Protein AF-A0A0N4VWU2-F1 (afdb_monomer)

pLDDT: mean 74.0, std 6.74, range [43.78, 84.44]

Solvent-accessible surface area (backbone atoms only — not comparable to full-atom values): 7588 Å² total; per-residue (Å²): 111,69,69,58,39,52,51,51,43,51,52,44,52,51,50,52,52,51,51,57,51,56,67,69,66,70,69,97,48,69,68,61,54,49,54,54,52,52,50,51,53,51,46,61,51,49,46,60,53,39,52,50,51,44,52,53,50,50,51,49,52,51,52,51,53,53,48,66,74,44,50,92,79,51,57,72,69,61,51,52,54,52,54,61,71,64,50,56,64,70,58,50,66,61,47,49,60,54,49,54,52,51,46,51,53,52,54,49,52,55,51,50,56,52,50,51,52,51,53,52,52,52,51,51,50,53,54,49,57,56,55,61,77,76,111

Foldseek 3Di:
DLVVLVVLLVVLVVLLVVLVVDVVVDDDDPVVVVVSVVSNLVSLLSNVLSVVVNVLVVVLVVLVVVLVVCVVPDDPVVSVVSCVVSPCVVVCVVVNVVSSVVSVVVSVVVVVVVVVVVVVVVVVVVVVVVVVVVD

Mean predicted aligned error: 12.01 Å

Sequence (135 aa):
MCGINLITLIIAVVLLFLNKLLSKRKSFDLNLSYQLREGATIIRIILPLTSFQTIFCSVFFGCILVFILIEDVVDEVTFLILNAAVYIIPYYTVISPILVWFTIRWSQQLKQSRLKNIVNQTSIDYFNVQKEMWH

InterPro domains:
  IPR019408 7TM GPCR, serpentine receptor class ab (Srab) [PF10292] (4-134)
  IPR051080 Nematode receptor-like serpentine class alpha [PTHR31357] (1-134)

Radius of gyration: 24.2 Å; Cα contacts (8 Å, |Δi|>4): 37; chains: 1; bounding box: 61×33×69 Å

Structure (mmCIF, N/CA/C/O backbone):
data_AF-A0A0N4VWU2-F1
#
_entry.id   AF-A0A0N4VWU2-F1
#
loop_
_atom_site.group_PDB
_atom_site.id
_atom_site.type_symbol
_atom_site.label_atom_id
_atom_site.label_alt_id
_atom_site.label_comp_id
_atom_site.label_asym_id
_atom_site.label_entity_id
_atom_site.label_seq_id
_atom_site.pdbx_PDB_ins_code
_atom_site.Cartn_x
_atom_site.Cartn_y
_atom_site.Cartn_z
_atom_site.occupancy
_atom_site.B_iso_or_equiv
_atom_site.auth_seq_id
_atom_site.auth_comp_id
_atom_site.auth_asym_id
_atom_site.auth_atom_id
_atom_site.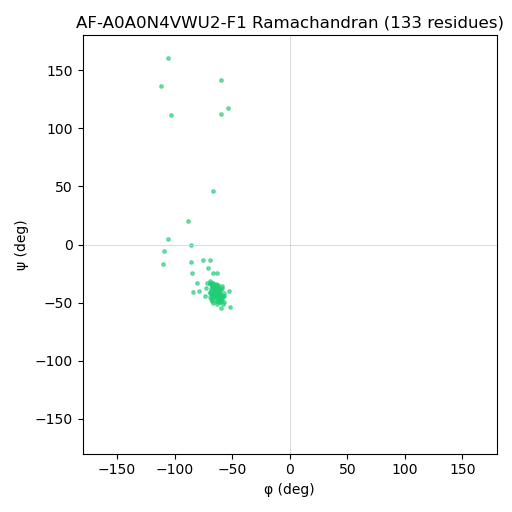pdbx_PDB_model_num
ATOM 1 N N . MET A 1 1 ? 10.126 10.550 -4.715 1.00 54.94 1 MET A N 1
ATOM 2 C CA . MET A 1 1 ? 8.875 9.754 -4.732 1.00 54.94 1 MET A CA 1
ATOM 3 C C . MET A 1 1 ? 9.002 8.454 -3.934 1.00 54.94 1 MET A C 1
ATOM 5 O O . MET A 1 1 ? 8.264 8.299 -2.973 1.00 54.94 1 MET A O 1
ATOM 9 N N . CYS A 1 2 ? 9.968 7.570 -4.224 1.00 60.81 2 CYS A N 1
ATOM 10 C CA . CYS A 1 2 ? 10.108 6.286 -3.507 1.00 60.81 2 CYS A CA 1
ATOM 11 C C . CYS A 1 2 ? 10.372 6.436 -1.988 1.00 60.81 2 CYS A C 1
ATOM 13 O O . CYS A 1 2 ? 9.727 5.777 -1.178 1.00 60.81 2 CYS A O 1
ATOM 15 N N . GLY A 1 3 ? 11.227 7.388 -1.587 1.00 67.19 3 GLY A N 1
ATOM 16 C CA . GLY A 1 3 ? 11.477 7.677 -0.166 1.00 67.19 3 GLY A CA 1
ATOM 17 C C . GLY A 1 3 ? 10.241 8.172 0.598 1.00 67.19 3 GLY A C 1
ATOM 18 O O . GLY A 1 3 ? 10.039 7.798 1.746 1.00 67.19 3 GLY A O 1
ATOM 19 N N . ILE A 1 4 ? 9.362 8.940 -0.054 1.00 73.44 4 ILE A N 1
ATOM 20 C CA . ILE A 1 4 ? 8.113 9.428 0.554 1.00 73.44 4 ILE A CA 1
ATOM 21 C C . ILE A 1 4 ? 7.155 8.254 0.792 1.00 73.44 4 ILE A C 1
ATOM 23 O O . ILE A 1 4 ? 6.554 8.159 1.859 1.00 73.44 4 ILE A O 1
ATOM 27 N N . ASN A 1 5 ? 7.064 7.318 -0.157 1.00 72.38 5 ASN A N 1
ATOM 28 C CA . ASN A 1 5 ? 6.234 6.118 -0.013 1.00 72.38 5 ASN A CA 1
ATOM 29 C C . ASN A 1 5 ? 6.727 5.219 1.127 1.00 72.38 5 ASN A C 1
ATOM 31 O O . ASN A 1 5 ? 5.917 4.768 1.934 1.00 72.38 5 ASN A O 1
ATOM 35 N N . LEU A 1 6 ? 8.047 5.031 1.250 1.00 73.44 6 LEU A N 1
ATOM 36 C CA . LEU A 1 6 ? 8.650 4.288 2.361 1.00 73.44 6 LEU A CA 1
ATOM 37 C C . LEU A 1 6 ? 8.357 4.950 3.711 1.00 73.44 6 LEU A C 1
ATOM 39 O O . LEU A 1 6 ? 7.932 4.272 4.644 1.00 73.44 6 LEU A O 1
ATOM 43 N N . ILE A 1 7 ? 8.508 6.273 3.803 1.00 79.81 7 ILE A N 1
ATOM 44 C CA . ILE A 1 7 ? 8.174 7.030 5.017 1.00 79.81 7 ILE A CA 1
ATOM 45 C C . ILE A 1 7 ? 6.686 6.877 5.352 1.00 79.81 7 ILE A C 1
ATOM 47 O O . ILE A 1 7 ? 6.335 6.624 6.501 1.00 79.81 7 ILE A O 1
ATOM 51 N N . THR A 1 8 ? 5.808 6.958 4.354 1.00 77.81 8 THR A N 1
ATOM 52 C CA . THR A 1 8 ? 4.356 6.840 4.556 1.00 77.81 8 THR A CA 1
ATOM 53 C C . THR A 1 8 ? 3.972 5.431 5.016 1.00 77.81 8 THR A C 1
ATOM 55 O O . THR A 1 8 ? 3.131 5.280 5.903 1.00 77.81 8 THR A O 1
ATOM 58 N N . LEU A 1 9 ? 4.633 4.398 4.486 1.00 75.81 9 LEU A N 1
ATOM 59 C CA . LEU A 1 9 ? 4.450 3.011 4.910 1.00 75.81 9 LEU A CA 1
ATOM 60 C C . LEU A 1 9 ? 4.926 2.795 6.355 1.00 75.81 9 LEU A C 1
ATOM 62 O O . LEU A 1 9 ? 4.201 2.203 7.155 1.00 75.81 9 LEU A O 1
ATOM 66 N N . ILE A 1 10 ? 6.091 3.337 6.725 1.00 78.94 10 ILE A N 1
ATOM 67 C CA . ILE A 1 10 ? 6.607 3.286 8.103 1.00 78.94 10 ILE A CA 1
ATOM 68 C C . ILE A 1 10 ? 5.642 3.992 9.064 1.00 78.94 10 ILE A C 1
ATOM 70 O O . ILE A 1 10 ? 5.268 3.417 10.087 1.00 78.94 10 ILE A O 1
ATOM 74 N N . ILE A 1 11 ? 5.175 5.195 8.718 1.00 81.94 11 ILE A N 1
ATOM 75 C CA . ILE A 1 11 ? 4.207 5.954 9.523 1.00 81.94 11 ILE A CA 1
ATOM 76 C C . ILE A 1 11 ? 2.907 5.157 9.703 1.00 81.94 11 ILE A C 1
ATOM 78 O O . ILE A 1 11 ? 2.396 5.065 10.821 1.00 81.94 11 ILE A O 1
ATOM 82 N N . ALA A 1 12 ? 2.390 4.530 8.643 1.00 76.75 12 ALA A N 1
ATOM 83 C CA . ALA A 1 12 ? 1.178 3.715 8.712 1.00 76.75 12 ALA A CA 1
ATOM 84 C C . ALA A 1 12 ? 1.341 2.491 9.635 1.00 76.75 12 ALA A C 1
ATOM 86 O O . ALA A 1 12 ? 0.436 2.174 10.414 1.00 76.75 12 ALA A O 1
ATOM 87 N N . VAL A 1 13 ? 2.499 1.823 9.595 1.00 76.19 13 VAL A N 1
ATOM 88 C CA . VAL A 1 13 ? 2.8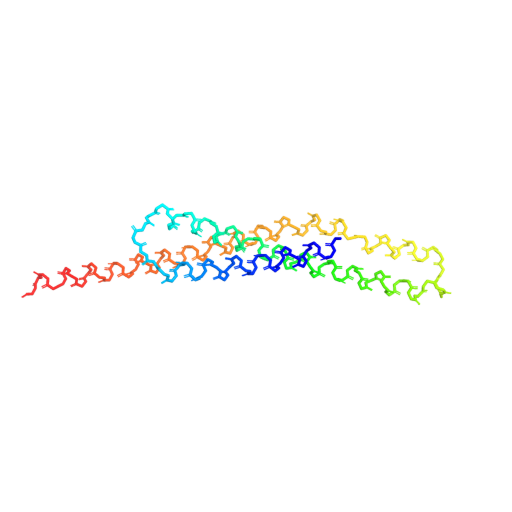13 0.683 10.474 1.00 76.19 13 VAL A CA 1
ATOM 89 C C . VAL A 1 13 ? 2.943 1.123 11.933 1.00 76.19 13 VAL A C 1
ATOM 91 O O . VAL A 1 13 ? 2.369 0.484 12.821 1.00 76.19 13 VAL A O 1
ATOM 94 N N . VAL A 1 14 ? 3.635 2.234 12.194 1.00 79.69 14 VAL A N 1
ATOM 95 C CA . VAL A 1 14 ? 3.760 2.809 13.543 1.00 79.69 14 VAL A CA 1
ATOM 96 C C . VAL A 1 14 ? 2.383 3.178 14.096 1.00 79.69 14 VAL A C 1
ATOM 98 O O . VAL A 1 14 ? 2.053 2.811 15.224 1.00 79.69 14 VAL A O 1
ATOM 101 N N . LEU A 1 15 ? 1.533 3.815 13.287 1.00 79.12 15 LEU A N 1
ATOM 102 C CA . LEU A 1 15 ? 0.157 4.143 13.659 1.00 79.12 15 LEU A CA 1
ATOM 103 C C . LEU A 1 15 ? -0.677 2.894 13.981 1.00 79.12 15 LEU A C 1
ATOM 105 O O . LEU A 1 15 ? -1.420 2.909 14.962 1.00 79.12 15 LEU A O 1
ATOM 109 N N . LEU A 1 16 ? -0.538 1.793 13.229 1.00 75.56 16 LEU A N 1
ATOM 110 C CA . LEU A 1 16 ? -1.188 0.518 13.576 1.00 75.56 16 LEU A CA 1
ATOM 111 C C . LEU A 1 16 ? -0.726 -0.012 14.931 1.00 75.56 16 LEU A C 1
ATOM 113 O O . LEU A 1 16 ? -1.545 -0.492 15.719 1.00 75.56 16 LEU A O 1
ATOM 117 N N . PHE A 1 17 ? 0.578 0.046 15.189 1.00 74.88 17 PHE A N 1
ATOM 118 C CA . PHE A 1 17 ? 1.155 -0.465 16.423 1.00 74.88 17 PHE A CA 1
ATOM 119 C C . PHE A 1 17 ? 0.685 0.345 17.635 1.00 74.88 17 PHE A C 1
ATOM 121 O O . PHE A 1 17 ? 0.216 -0.236 18.617 1.00 74.88 17 PHE A O 1
ATOM 128 N N . LEU A 1 18 ? 0.704 1.676 17.524 1.00 75.38 18 LEU A N 1
ATOM 129 C CA . LEU A 1 18 ? 0.173 2.587 18.538 1.00 75.38 18 LEU A CA 1
ATOM 130 C C . LEU A 1 18 ? -1.321 2.355 18.773 1.00 75.38 18 LEU A C 1
ATOM 132 O O . LEU A 1 18 ? -1.751 2.251 19.919 1.00 75.38 18 LEU A O 1
ATOM 136 N N . ASN A 1 19 ? -2.110 2.184 17.711 1.00 71.44 19 ASN A N 1
ATOM 137 C CA . ASN A 1 19 ? -3.546 1.938 17.828 1.00 71.44 19 ASN A CA 1
ATOM 138 C C . ASN A 1 19 ? -3.838 0.579 18.504 1.00 71.44 19 ASN A C 1
ATOM 140 O O . ASN A 1 19 ? -4.705 0.475 19.373 1.00 71.44 19 ASN A O 1
ATOM 144 N N . LYS A 1 20 ? -3.046 -0.462 18.206 1.00 72.62 20 LYS A N 1
ATOM 145 C CA . LYS A 1 20 ? -3.137 -1.772 18.878 1.00 72.62 20 LYS A CA 1
ATOM 146 C C . LYS A 1 20 ? -2.734 -1.700 20.357 1.00 72.62 20 LYS A C 1
ATOM 148 O O . LYS A 1 20 ? -3.347 -2.380 21.179 1.00 72.62 20 LYS A O 1
ATOM 153 N N . LEU A 1 21 ? -1.732 -0.888 20.697 1.00 71.62 21 LEU A N 1
ATOM 154 C CA . LEU A 1 21 ? -1.303 -0.630 22.076 1.00 71.62 21 LEU A CA 1
ATOM 155 C C . LEU A 1 21 ? -2.363 0.140 22.871 1.00 71.62 21 LEU A C 1
ATOM 157 O O . LEU A 1 21 ? -2.727 -0.280 23.970 1.00 71.62 21 LEU A O 1
ATOM 161 N N . LEU A 1 22 ? -2.900 1.219 22.302 1.00 67.94 22 LEU A N 1
ATOM 162 C CA . LEU A 1 22 ? -3.936 2.048 22.922 1.00 67.94 22 LEU A CA 1
ATOM 163 C C . LEU A 1 22 ? -5.245 1.2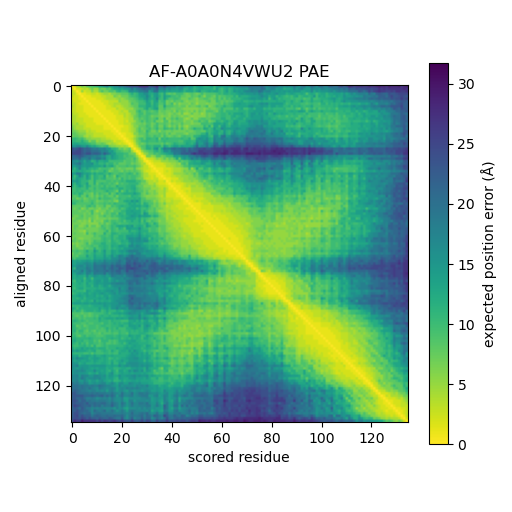71 23.098 1.00 67.94 22 LEU A C 1
ATOM 165 O O . LEU A 1 22 ? -5.860 1.336 24.158 1.00 67.94 22 LEU A O 1
ATOM 169 N N . SER A 1 23 ? -5.616 0.434 22.124 1.00 64.44 23 SER A N 1
ATOM 170 C CA . SER A 1 23 ? -6.782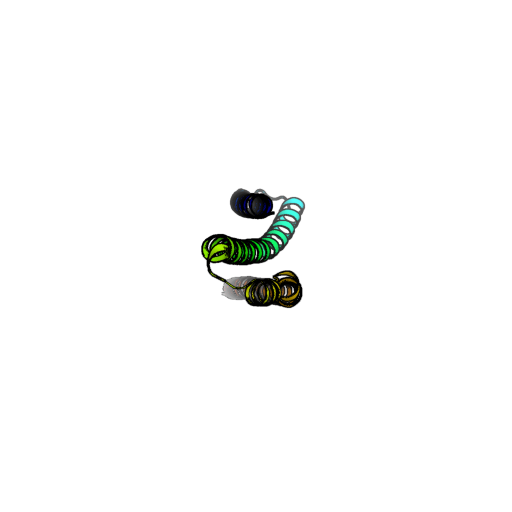 -0.447 22.242 1.00 64.44 23 SER A CA 1
ATOM 171 C C . SER A 1 23 ? -6.650 -1.490 23.361 1.00 64.44 23 SER A C 1
ATOM 173 O O . SER A 1 23 ? -7.679 -1.974 23.834 1.00 64.44 23 SER A O 1
ATOM 175 N N . LYS A 1 24 ? -5.428 -1.866 23.771 1.00 64.56 24 LYS A N 1
ATOM 176 C CA . LYS A 1 24 ? -5.183 -2.815 24.873 1.00 64.56 24 LYS A CA 1
ATOM 177 C C . LYS A 1 24 ? -5.190 -2.159 26.257 1.00 64.56 24 LYS A C 1
ATOM 179 O O . LYS A 1 24 ? -5.464 -2.849 27.230 1.00 64.56 24 LYS A O 1
ATOM 184 N N . ARG A 1 25 ? -4.905 -0.857 26.366 1.00 60.06 25 ARG A N 1
ATOM 185 C CA . ARG A 1 25 ? -4.802 -0.124 27.647 1.00 60.06 25 ARG A CA 1
ATOM 186 C C . ARG A 1 25 ? -6.133 0.459 28.153 1.00 60.06 25 ARG A C 1
ATOM 188 O O . ARG A 1 25 ? -6.123 1.394 28.942 1.00 60.06 25 ARG A O 1
ATOM 195 N N . LYS A 1 26 ? -7.274 -0.047 27.679 1.00 54.78 26 LYS A N 1
ATOM 196 C CA . LYS A 1 26 ? -8.587 0.597 27.834 1.00 54.78 26 LYS A CA 1
ATOM 197 C C . LYS A 1 26 ? -8.949 0.949 29.289 1.00 54.78 26 LYS A C 1
ATOM 199 O O . LYS A 1 26 ? -9.186 0.057 30.098 1.00 54.78 26 LYS A O 1
ATOM 204 N N . SER A 1 27 ? -9.108 2.249 29.547 1.00 43.78 27 SER A N 1
ATOM 205 C CA . SER A 1 27 ? -10.036 2.804 30.537 1.00 43.78 27 SER A CA 1
ATOM 206 C C . SER A 1 27 ? -11.235 3.442 29.808 1.00 43.78 27 SER A C 1
ATOM 208 O O . SER A 1 27 ? -11.202 3.674 28.599 1.00 43.78 27 SER A O 1
ATOM 210 N N . PHE A 1 28 ? -12.328 3.616 30.542 1.00 53.81 28 PHE A N 1
ATOM 211 C CA . PHE A 1 28 ? -13.728 3.794 30.143 1.00 53.81 28 PHE A CA 1
ATOM 212 C C . PHE A 1 28 ? -14.096 5.099 29.391 1.00 53.81 28 PHE A C 1
ATOM 214 O O . PHE A 1 28 ? -15.115 5.708 29.700 1.00 53.81 28 PHE A O 1
ATOM 221 N N . ASP A 1 29 ? -13.333 5.537 28.386 1.00 61.25 29 ASP A N 1
ATOM 222 C CA . ASP A 1 29 ? -13.706 6.725 27.599 1.00 61.25 29 ASP A CA 1
ATOM 223 C C . ASP A 1 29 ? -14.301 6.360 26.221 1.00 61.25 29 ASP A C 1
ATOM 225 O O . ASP A 1 29 ? -13.638 5.802 25.329 1.00 61.25 29 ASP A O 1
ATOM 229 N N . LEU A 1 30 ? -15.601 6.633 26.066 1.00 64.56 30 LEU A N 1
ATOM 230 C CA . LEU A 1 30 ? -16.396 6.324 24.871 1.00 64.56 30 LEU A CA 1
ATOM 231 C C . LEU A 1 30 ? -15.955 7.159 23.663 1.00 64.56 30 LEU A C 1
ATOM 233 O O . LEU A 1 30 ? -15.921 6.639 22.544 1.00 64.56 30 LEU A O 1
ATOM 237 N N . ASN A 1 31 ? -15.568 8.419 23.883 1.00 69.00 31 ASN A N 1
ATOM 238 C CA . ASN A 1 31 ? -15.208 9.339 22.803 1.00 69.00 31 ASN A CA 1
ATOM 239 C C . ASN A 1 31 ? -13.840 8.971 22.200 1.00 69.00 31 ASN A C 1
ATOM 241 O O . ASN A 1 31 ? -13.692 8.824 20.985 1.00 69.00 31 ASN A O 1
ATOM 245 N N . LEU A 1 32 ? -12.862 8.667 23.061 1.00 66.44 32 LEU A N 1
ATOM 246 C CA . LEU A 1 32 ? -11.543 8.177 22.646 1.00 66.44 32 LEU A CA 1
ATOM 247 C C . LEU A 1 32 ? -11.638 6.827 21.912 1.00 66.44 32 LEU A C 1
ATOM 249 O O . LEU A 1 32 ? -10.961 6.594 20.909 1.00 66.44 32 LEU A O 1
ATOM 253 N N . SER A 1 33 ? -12.519 5.937 22.381 1.00 65.19 33 SER A N 1
ATOM 254 C CA . SER A 1 33 ? -12.777 4.648 21.728 1.00 65.19 33 SER A CA 1
ATOM 255 C C . SER A 1 33 ? -13.362 4.811 20.323 1.00 65.19 33 SER A C 1
ATOM 257 O O . SER A 1 33 ? -13.038 4.018 19.433 1.00 65.19 33 SER A O 1
ATOM 259 N N . TYR A 1 34 ? -14.213 5.818 20.115 1.00 66.50 34 TYR A N 1
ATOM 260 C CA . TYR A 1 34 ? -14.774 6.134 18.804 1.00 66.50 34 TYR A CA 1
ATOM 261 C C . TYR A 1 34 ? -13.684 6.636 17.845 1.00 66.50 34 TYR A C 1
ATOM 263 O O . TYR A 1 34 ? -13.496 6.053 16.774 1.00 66.50 34 TYR A O 1
ATOM 271 N N . GLN A 1 35 ? -12.882 7.614 18.277 1.00 70.31 35 GLN A N 1
ATOM 272 C CA . GLN A 1 35 ? -11.787 8.183 17.480 1.00 70.31 35 GLN A CA 1
ATOM 273 C C . GLN A 1 35 ? -10.724 7.141 17.094 1.00 70.31 35 GLN A C 1
ATOM 275 O O . GLN A 1 35 ? -10.311 7.064 15.936 1.00 70.31 35 GLN A O 1
ATOM 280 N N . LEU A 1 36 ? -10.320 6.270 18.026 1.00 67.12 36 LEU A N 1
ATOM 281 C CA . LEU A 1 36 ? -9.367 5.188 17.744 1.00 67.12 36 LEU A CA 1
ATOM 282 C C . LEU A 1 36 ? -9.912 4.180 16.725 1.00 67.12 36 LEU A C 1
ATOM 284 O O . LEU A 1 36 ? -9.158 3.663 15.895 1.00 67.12 36 LEU A O 1
ATOM 288 N N . ARG A 1 37 ? -11.221 3.906 16.761 1.00 68.31 37 ARG A N 1
ATOM 289 C CA . ARG A 1 37 ? -11.889 2.966 15.849 1.00 68.31 37 ARG A CA 1
ATOM 290 C C . ARG A 1 37 ? -12.018 3.532 14.437 1.00 68.31 37 ARG A C 1
ATOM 292 O O . ARG A 1 37 ? -11.868 2.788 13.458 1.00 68.31 37 ARG A O 1
ATOM 299 N N . GLU A 1 38 ? -12.274 4.827 14.334 1.00 67.50 38 GLU A N 1
ATOM 300 C CA . GLU A 1 38 ? -12.289 5.546 13.065 1.00 67.50 38 GLU A CA 1
ATOM 301 C C . GLU A 1 38 ? -10.875 5.616 12.473 1.00 67.50 38 GLU A C 1
ATOM 303 O O . GLU A 1 38 ? -10.654 5.139 11.355 1.00 67.50 38 GLU A O 1
ATOM 308 N N . GLY A 1 39 ? -9.884 6.009 13.281 1.00 69.62 39 GLY A N 1
ATOM 309 C CA . GLY A 1 39 ? -8.469 5.993 12.906 1.00 69.62 39 GLY A CA 1
ATOM 310 C C . GLY A 1 39 ? -7.977 4.607 12.475 1.00 69.62 39 GLY A C 1
ATOM 311 O O . GLY A 1 39 ? -7.311 4.476 11.452 1.00 69.62 39 GLY A O 1
ATOM 312 N N . ALA A 1 40 ? -8.368 3.536 13.172 1.00 69.06 40 ALA A N 1
ATOM 313 C CA . ALA A 1 40 ? -8.008 2.164 12.799 1.00 69.06 40 ALA A CA 1
ATOM 314 C C . ALA A 1 40 ? -8.599 1.745 11.444 1.00 69.06 40 ALA A C 1
ATOM 316 O O . ALA A 1 40 ? -7.980 0.976 10.707 1.00 69.06 40 ALA A O 1
ATOM 317 N N . THR A 1 41 ? -9.799 2.232 11.113 1.00 69.19 41 THR A N 1
ATOM 318 C CA . THR A 1 41 ? -10.434 1.959 9.816 1.00 69.19 41 THR A CA 1
ATOM 319 C C . THR A 1 41 ? -9.674 2.667 8.697 1.00 69.19 41 THR A C 1
ATOM 321 O O . THR A 1 41 ? -9.378 2.038 7.683 1.00 69.19 41 THR A O 1
ATOM 324 N N . ILE A 1 42 ? -9.316 3.935 8.905 1.00 70.69 42 ILE A N 1
ATOM 325 C CA . ILE A 1 42 ? -8.560 4.742 7.940 1.00 70.69 42 ILE A CA 1
ATOM 326 C C . ILE A 1 42 ? -7.173 4.136 7.707 1.00 70.69 42 ILE A C 1
ATOM 328 O O . ILE A 1 42 ? -6.800 3.871 6.566 1.00 70.69 42 ILE A O 1
ATOM 332 N N . ILE A 1 43 ? -6.443 3.809 8.777 1.00 73.50 43 ILE A N 1
ATOM 333 C CA . ILE A 1 43 ? -5.111 3.194 8.682 1.00 73.50 43 ILE A CA 1
ATOM 334 C C . ILE A 1 43 ? -5.175 1.861 7.921 1.00 73.50 43 ILE A C 1
ATOM 336 O O . ILE A 1 43 ? -4.299 1.560 7.114 1.00 73.50 43 ILE A O 1
ATOM 340 N N . ARG A 1 44 ? -6.240 1.075 8.113 1.00 72.19 44 ARG A N 1
ATOM 341 C CA . ARG A 1 44 ? -6.437 -0.188 7.390 1.00 72.19 44 ARG A CA 1
ATOM 342 C C . ARG A 1 44 ? -6.681 -0.007 5.891 1.00 72.19 44 ARG A C 1
ATOM 344 O O . ARG A 1 44 ? -6.411 -0.940 5.145 1.00 72.19 44 ARG A O 1
ATOM 351 N N . ILE A 1 45 ? -7.187 1.150 5.462 1.00 70.56 45 ILE A N 1
ATOM 352 C CA . ILE A 1 45 ? -7.359 1.492 4.043 1.00 70.56 45 ILE A CA 1
ATOM 353 C C . ILE A 1 45 ? -6.055 2.044 3.455 1.00 70.56 45 ILE A C 1
ATOM 355 O O . ILE A 1 45 ? -5.667 1.673 2.350 1.00 70.56 45 ILE A O 1
ATOM 359 N N . ILE A 1 46 ? -5.345 2.878 4.216 1.00 74.62 46 ILE A N 1
ATOM 360 C CA . ILE A 1 46 ? -4.070 3.480 3.800 1.00 74.62 46 ILE A CA 1
ATOM 361 C C . ILE A 1 46 ? -2.965 2.418 3.657 1.00 74.62 46 ILE A C 1
ATOM 363 O O . ILE A 1 46 ? -2.130 2.513 2.758 1.00 74.62 46 ILE A O 1
ATOM 367 N N . LEU A 1 47 ? -2.961 1.378 4.496 1.00 72.06 47 LEU A N 1
ATOM 368 C CA . LEU A 1 47 ? -1.929 0.335 4.488 1.00 72.06 47 LEU A CA 1
ATOM 369 C C . LEU A 1 47 ? -1.819 -0.439 3.150 1.00 72.06 47 LEU A C 1
ATOM 371 O O . LEU A 1 47 ? -0.725 -0.473 2.588 1.00 72.06 47 LEU A O 1
ATOM 375 N N . PRO A 1 48 ? -2.887 -1.048 2.593 1.00 74.00 48 PRO A N 1
ATOM 376 C CA . PRO A 1 48 ? -2.794 -1.746 1.310 1.00 74.00 48 PRO A CA 1
ATOM 377 C C . PRO A 1 48 ? -2.509 -0.788 0.151 1.00 74.00 48 PRO A C 1
ATOM 379 O O . PRO A 1 48 ? -1.772 -1.158 -0.758 1.00 74.00 48 PRO A O 1
ATOM 382 N N . LEU A 1 49 ? -3.017 0.449 0.205 1.00 76.06 49 LEU A N 1
ATOM 383 C CA . LEU A 1 49 ? -2.775 1.458 -0.827 1.00 76.06 49 LEU A CA 1
ATOM 384 C C . LEU A 1 49 ? -1.288 1.845 -0.905 1.00 76.06 49 LEU A C 1
ATOM 386 O O . LEU A 1 49 ? -0.690 1.812 -1.977 1.00 76.06 49 LEU A O 1
ATOM 390 N N . THR A 1 50 ? -0.675 2.147 0.241 1.00 76.69 50 THR A N 1
ATOM 391 C CA . THR A 1 50 ? 0.756 2.491 0.340 1.00 76.69 50 THR A CA 1
ATOM 392 C C . THR A 1 50 ? 1.665 1.304 0.031 1.00 76.69 50 THR A C 1
ATOM 394 O O . THR A 1 50 ? 2.697 1.467 -0.622 1.00 76.69 50 THR A O 1
ATOM 397 N N . SER A 1 51 ? 1.265 0.094 0.432 1.00 73.69 51 SER A N 1
ATOM 398 C CA . SER A 1 51 ? 1.972 -1.144 0.073 1.00 73.69 51 SER A CA 1
ATOM 399 C C . SER A 1 51 ? 1.973 -1.356 -1.441 1.00 73.69 51 SER A C 1
ATOM 401 O O . SER A 1 51 ? 3.024 -1.575 -2.041 1.00 73.69 51 SER A O 1
ATOM 403 N N . PHE A 1 52 ? 0.808 -1.216 -2.073 1.00 76.94 52 PHE A N 1
ATOM 404 C CA . PHE A 1 52 ? 0.657 -1.339 -3.517 1.00 76.94 52 PHE A CA 1
ATOM 405 C C . PHE A 1 52 ? 1.476 -0.287 -4.271 1.00 76.94 52 PHE A C 1
ATOM 407 O O . PHE A 1 52 ? 2.229 -0.620 -5.185 1.00 76.94 52 PHE A O 1
ATOM 414 N N . GLN A 1 53 ? 1.401 0.971 -3.838 1.00 78.62 53 GLN A N 1
ATOM 415 C CA . GLN A 1 53 ? 2.179 2.063 -4.418 1.00 78.62 53 GLN A CA 1
ATOM 416 C C . GLN A 1 53 ? 3.692 1.812 -4.316 1.00 78.62 53 GLN A C 1
ATOM 418 O O . GLN A 1 53 ? 4.429 2.094 -5.258 1.00 78.62 53 GLN A O 1
ATOM 423 N N . THR A 1 54 ? 4.162 1.241 -3.204 1.00 78.00 54 THR A N 1
ATOM 424 C CA . THR A 1 54 ? 5.582 0.910 -3.004 1.00 78.00 54 THR A CA 1
ATOM 425 C C . THR A 1 54 ? 6.044 -0.193 -3.961 1.00 78.00 54 THR A C 1
ATOM 427 O O . THR A 1 54 ? 7.099 -0.054 -4.576 1.00 78.00 54 THR A O 1
ATOM 430 N N . ILE A 1 55 ? 5.234 -1.242 -4.151 1.00 79.69 55 ILE A N 1
ATOM 431 C CA . ILE A 1 55 ? 5.517 -2.327 -5.107 1.00 79.69 55 ILE A CA 1
ATOM 432 C C . ILE A 1 55 ? 5.598 -1.774 -6.535 1.00 79.69 55 ILE A C 1
ATOM 434 O O . ILE A 1 55 ? 6.584 -2.013 -7.229 1.00 79.69 55 ILE A O 1
ATOM 438 N N . PHE A 1 56 ? 4.612 -0.978 -6.955 1.00 77.75 56 PHE A N 1
ATOM 439 C CA . PHE A 1 56 ? 4.587 -0.391 -8.299 1.00 77.75 56 PHE A CA 1
ATOM 440 C C . PHE A 1 56 ? 5.762 0.555 -8.544 1.00 77.75 56 PHE A C 1
ATOM 442 O O . PHE A 1 56 ? 6.414 0.468 -9.582 1.00 77.75 56 PHE A O 1
ATOM 449 N N . CYS A 1 57 ? 6.086 1.419 -7.579 1.00 77.94 57 CYS A N 1
ATOM 450 C CA . CYS A 1 57 ? 7.262 2.280 -7.684 1.00 77.94 57 CYS A CA 1
ATOM 451 C C . CYS A 1 57 ? 8.572 1.479 -7.747 1.00 77.94 57 CYS A C 1
ATOM 453 O O . CYS A 1 57 ? 9.474 1.874 -8.481 1.00 77.94 57 CYS A O 1
ATOM 455 N N . SER A 1 58 ? 8.686 0.371 -7.009 1.00 78.69 58 SER A N 1
ATOM 456 C CA . SER A 1 58 ? 9.877 -0.486 -7.045 1.00 78.69 58 SER A CA 1
ATOM 457 C C . SER A 1 58 ? 10.048 -1.167 -8.400 1.00 78.69 58 SER A C 1
ATOM 459 O O . SER A 1 58 ? 11.158 -1.193 -8.926 1.00 78.69 58 SER A O 1
ATOM 461 N N . VAL A 1 59 ? 8.964 -1.697 -8.976 1.00 81.62 59 VAL A N 1
ATOM 462 C CA . VAL A 1 59 ? 8.990 -2.321 -10.309 1.00 81.62 59 VAL A CA 1
ATOM 463 C C . VAL A 1 59 ? 9.368 -1.288 -11.366 1.00 81.62 59 VAL A C 1
ATOM 465 O O . VAL A 1 59 ? 10.251 -1.549 -12.173 1.00 81.62 59 VAL A O 1
ATOM 468 N N . PHE A 1 60 ? 8.783 -0.088 -11.307 1.00 80.25 60 PHE A N 1
ATOM 469 C CA . PHE A 1 60 ? 9.123 1.005 -12.221 1.00 80.25 60 PHE A CA 1
ATOM 470 C C . PHE A 1 60 ? 10.605 1.362 -12.188 1.00 80.25 60 PHE A C 1
ATOM 472 O O . PHE A 1 60 ? 11.251 1.466 -13.225 1.00 80.25 60 PHE A O 1
ATOM 479 N N . PHE A 1 61 ? 11.139 1.546 -10.979 1.00 82.12 61 PHE A N 1
ATOM 480 C CA . PHE A 1 61 ? 12.538 1.899 -10.799 1.00 82.12 61 PHE A CA 1
ATOM 481 C C . PHE A 1 61 ? 13.453 0.773 -11.285 1.00 82.12 61 PHE A C 1
ATOM 483 O O . PHE A 1 61 ? 14.456 1.048 -11.932 1.00 82.12 61 PHE A O 1
ATOM 490 N N . GLY A 1 62 ? 13.071 -0.485 -11.041 1.00 82.56 62 GLY A N 1
ATOM 491 C CA . GLY A 1 62 ? 13.759 -1.652 -11.586 1.00 82.56 62 GLY A CA 1
ATOM 492 C C . GLY A 1 62 ? 13.780 -1.652 -13.114 1.00 82.56 62 GLY A C 1
ATOM 493 O O . GLY A 1 62 ? 14.844 -1.828 -13.700 1.00 82.56 62 GLY A O 1
ATOM 494 N N . CYS A 1 63 ? 12.643 -1.385 -13.761 1.00 81.25 63 CYS A N 1
ATOM 495 C CA . CYS A 1 63 ? 12.577 -1.274 -15.216 1.00 81.25 63 CYS A CA 1
ATOM 496 C C . CYS A 1 63 ? 13.480 -0.150 -15.735 1.00 81.25 63 CYS A C 1
ATOM 498 O O . CYS A 1 63 ? 14.288 -0.403 -16.619 1.00 81.25 63 CYS A O 1
ATOM 500 N N . ILE A 1 64 ? 13.405 1.056 -15.159 1.00 80.75 64 ILE A N 1
ATOM 501 C CA . ILE A 1 64 ? 14.272 2.184 -15.546 1.00 80.75 64 ILE A CA 1
ATOM 502 C C . ILE A 1 64 ? 15.750 1.821 -15.400 1.00 80.75 64 ILE A C 1
ATOM 504 O O . ILE A 1 64 ? 16.540 2.107 -16.292 1.00 80.75 64 ILE A O 1
ATOM 508 N N . LEU A 1 65 ? 16.132 1.184 -14.294 1.00 83.44 65 LEU A N 1
ATOM 509 C CA . LEU A 1 65 ? 17.524 0.822 -14.043 1.00 83.44 65 LEU A CA 1
ATOM 510 C C . LEU A 1 65 ? 18.041 -0.185 -15.079 1.00 83.44 65 LEU A C 1
ATOM 512 O O . LEU A 1 65 ? 19.159 -0.048 -15.563 1.00 83.44 65 LEU A O 1
ATOM 516 N N . VAL A 1 66 ? 17.209 -1.158 -15.457 1.00 82.94 66 VAL A N 1
ATOM 517 C CA . VAL A 1 66 ? 17.509 -2.096 -16.548 1.00 82.94 66 VAL A CA 1
ATOM 518 C C . VAL A 1 66 ? 17.615 -1.366 -17.890 1.00 82.94 66 VAL A C 1
ATOM 520 O O . VAL A 1 66 ? 18.516 -1.677 -18.662 1.00 82.94 66 VAL A O 1
ATOM 523 N N . PHE A 1 67 ? 16.759 -0.373 -18.155 1.00 77.31 67 PHE A N 1
ATOM 524 C CA . PHE A 1 67 ? 16.836 0.431 -19.379 1.00 77.31 67 PHE A CA 1
ATOM 525 C C . PHE A 1 67 ? 18.127 1.239 -19.478 1.00 77.31 67 PHE A C 1
ATOM 527 O O . PHE A 1 67 ? 18.748 1.216 -20.532 1.00 77.31 67 PHE A O 1
ATOM 534 N N . ILE A 1 68 ? 18.568 1.874 -18.391 1.00 79.19 68 ILE A N 1
ATOM 535 C CA . ILE A 1 68 ? 19.835 2.627 -18.358 1.00 79.19 68 ILE A CA 1
ATOM 536 C C . ILE A 1 68 ? 21.031 1.697 -18.616 1.00 79.19 68 ILE A C 1
ATOM 538 O O . ILE A 1 68 ? 21.971 2.065 -19.306 1.00 79.19 68 ILE A O 1
ATOM 542 N N . LEU A 1 69 ? 21.003 0.468 -18.092 1.00 82.25 69 LEU A N 1
ATOM 543 C CA . LEU A 1 69 ? 22.090 -0.502 -18.289 1.00 82.25 69 LEU A CA 1
ATOM 544 C C . LEU A 1 69 ? 22.179 -1.053 -19.720 1.00 82.25 69 LEU A C 1
ATOM 546 O O . LEU A 1 69 ? 23.211 -1.604 -20.094 1.00 82.25 69 LEU A O 1
ATOM 550 N N . ILE A 1 70 ? 21.093 -0.963 -20.488 1.00 79.94 70 ILE A N 1
ATOM 551 C CA . ILE A 1 70 ? 20.963 -1.535 -21.835 1.00 79.94 70 ILE A CA 1
ATOM 552 C C . ILE A 1 70 ? 20.955 -0.428 -22.914 1.00 79.94 70 ILE A C 1
ATOM 554 O O . ILE A 1 70 ? 21.002 -0.730 -24.106 1.00 79.94 70 ILE A O 1
ATOM 558 N N . GLU A 1 71 ? 20.949 0.845 -22.503 1.00 73.38 71 GLU A N 1
ATOM 559 C CA . GLU A 1 71 ? 20.875 2.033 -23.365 1.00 73.38 71 GLU A CA 1
ATOM 560 C C . GLU A 1 71 ? 21.942 2.028 -24.470 1.00 73.38 71 GLU A C 1
ATOM 562 O O . GLU A 1 71 ? 21.622 2.285 -25.624 1.00 73.38 71 GLU A O 1
ATOM 567 N N . ASP A 1 72 ? 23.170 1.604 -24.157 1.00 77.56 72 ASP A N 1
ATOM 568 C CA . ASP A 1 72 ? 24.285 1.571 -25.117 1.00 77.56 72 ASP A CA 1
ATOM 569 C C . ASP A 1 72 ? 24.143 0.510 -26.229 1.00 77.56 72 ASP A C 1
ATOM 571 O O . ASP A 1 72 ? 24.900 0.520 -27.201 1.00 77.56 72 ASP A O 1
ATOM 575 N N . VAL A 1 73 ? 23.210 -0.440 -26.095 1.00 76.62 73 VAL A N 1
ATOM 576 C CA . VAL A 1 73 ? 23.078 -1.600 -27.000 1.00 76.62 73 VAL A CA 1
ATOM 577 C C . VAL A 1 73 ? 21.822 -1.515 -27.874 1.00 76.62 73 VAL A C 1
ATOM 579 O O . VAL A 1 73 ? 21.716 -2.230 -28.873 1.00 76.62 73 VAL A O 1
ATOM 582 N N . VAL A 1 74 ? 20.856 -0.665 -27.519 1.00 74.88 74 VAL A N 1
ATOM 583 C CA . VAL A 1 74 ? 19.518 -0.668 -28.125 1.00 74.88 74 VAL A CA 1
ATOM 584 C C . VAL A 1 74 ? 19.287 0.579 -28.967 1.00 74.88 74 VAL A C 1
ATOM 586 O O . VAL A 1 74 ? 19.589 1.693 -28.565 1.00 74.88 74 VAL A O 1
ATOM 589 N N . ASP A 1 75 ? 18.701 0.367 -30.143 1.00 80.31 75 ASP A N 1
ATOM 590 C CA . ASP A 1 75 ? 18.338 1.425 -31.080 1.00 80.31 75 ASP A CA 1
ATOM 591 C C . ASP A 1 75 ? 17.343 2.432 -30.469 1.00 80.31 75 ASP A C 1
ATOM 593 O O . ASP A 1 75 ? 16.401 2.054 -29.759 1.00 80.31 75 ASP A O 1
ATOM 597 N N . GLU A 1 76 ? 17.519 3.714 -30.788 1.00 80.31 76 GLU A N 1
ATOM 598 C CA . GLU A 1 76 ? 16.826 4.849 -30.153 1.00 80.31 76 GLU A CA 1
ATOM 599 C C . GLU A 1 76 ? 15.293 4.753 -30.294 1.00 80.31 76 GLU A C 1
ATOM 601 O O . GLU A 1 76 ? 14.530 5.054 -29.369 1.00 80.31 76 GLU A O 1
ATOM 606 N N . VAL A 1 77 ? 14.821 4.231 -31.431 1.00 80.75 77 VAL A N 1
ATOM 607 C CA . VAL A 1 77 ? 13.390 4.022 -31.703 1.00 80.75 77 VAL A CA 1
ATOM 608 C C . VAL A 1 77 ? 12.810 2.918 -30.817 1.00 80.75 77 VAL A C 1
ATOM 610 O O . VAL A 1 77 ? 11.704 3.047 -30.282 1.00 80.75 77 VAL A O 1
ATOM 613 N N . THR A 1 78 ? 13.563 1.836 -30.625 1.00 78.12 78 THR A N 1
ATOM 614 C CA . THR A 1 78 ? 13.142 0.701 -29.793 1.00 78.12 78 THR A CA 1
ATOM 615 C C . THR A 1 78 ? 13.096 1.106 -28.320 1.00 78.12 78 THR A C 1
ATOM 617 O O . THR A 1 78 ? 12.155 0.746 -27.605 1.00 78.12 78 THR A O 1
ATOM 620 N N . PHE A 1 79 ? 14.052 1.931 -27.888 1.00 76.12 79 PHE A N 1
ATOM 621 C CA . PHE A 1 79 ? 14.092 2.513 -26.549 1.00 76.12 79 PHE A CA 1
ATOM 622 C C . PHE A 1 79 ? 12.852 3.369 -26.245 1.00 76.12 79 PHE A C 1
ATOM 624 O O . PHE A 1 79 ? 12.217 3.206 -25.197 1.00 76.12 79 PHE A O 1
ATOM 631 N N . LEU A 1 80 ? 12.440 4.227 -27.181 1.00 79.50 80 LEU A N 1
ATOM 632 C CA . LEU A 1 80 ? 11.286 5.110 -26.998 1.00 79.50 80 LEU A CA 1
ATOM 633 C C . LEU A 1 80 ? 9.963 4.337 -26.869 1.00 79.50 80 LEU A C 1
ATOM 635 O O . LEU A 1 80 ? 9.136 4.661 -26.013 1.00 79.50 80 LEU A O 1
ATOM 639 N N . ILE A 1 81 ? 9.777 3.285 -27.672 1.00 80.56 81 ILE A N 1
ATOM 640 C CA . ILE A 1 81 ? 8.576 2.435 -27.631 1.00 80.56 81 ILE A CA 1
ATOM 641 C C . ILE A 1 81 ? 8.491 1.672 -26.302 1.00 80.56 81 ILE A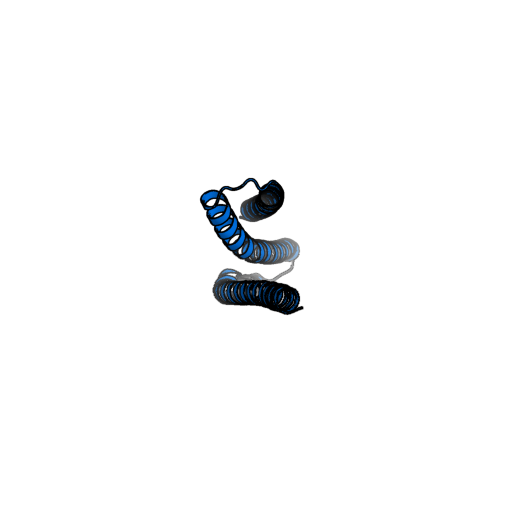 C 1
ATOM 643 O O . ILE A 1 81 ? 7.426 1.621 -25.682 1.00 80.56 81 ILE A O 1
ATOM 647 N N . LEU A 1 82 ? 9.610 1.114 -25.834 1.00 76.62 82 LEU A N 1
ATOM 648 C CA . LEU A 1 82 ? 9.681 0.408 -24.553 1.00 76.62 82 LEU A CA 1
ATOM 649 C C . LEU A 1 82 ? 9.412 1.339 -23.366 1.00 76.62 82 LEU A C 1
ATOM 651 O O . LEU A 1 82 ? 8.628 0.994 -22.480 1.00 76.62 82 LEU A O 1
ATOM 655 N N . ASN A 1 83 ? 9.994 2.539 -23.368 1.00 76.62 83 ASN A N 1
ATOM 656 C CA . ASN A 1 83 ? 9.754 3.529 -22.321 1.00 76.62 83 ASN A CA 1
ATOM 657 C C . ASN A 1 83 ? 8.281 3.986 -22.288 1.00 76.62 83 ASN A C 1
ATOM 659 O O . ASN A 1 83 ? 7.679 4.086 -21.217 1.00 76.62 83 ASN A O 1
ATOM 663 N N . ALA A 1 84 ? 7.664 4.191 -23.457 1.00 78.19 84 ALA A N 1
ATOM 664 C CA . ALA A 1 84 ? 6.241 4.515 -23.560 1.00 78.19 84 ALA A CA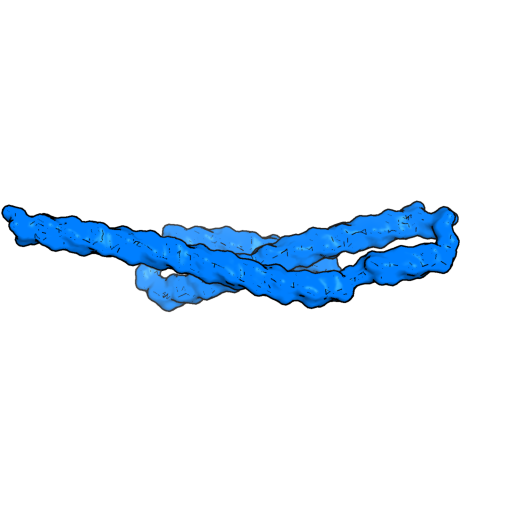 1
ATOM 665 C C . ALA A 1 84 ? 5.339 3.370 -23.058 1.00 78.19 84 ALA A C 1
ATOM 667 O O . ALA A 1 84 ? 4.336 3.622 -22.389 1.00 78.19 84 ALA A O 1
ATOM 668 N N . ALA A 1 85 ? 5.706 2.113 -23.321 1.00 74.06 85 ALA A N 1
ATOM 669 C CA . ALA A 1 85 ? 4.960 0.943 -22.855 1.00 74.06 85 ALA A CA 1
ATOM 670 C C . ALA A 1 85 ? 5.044 0.743 -21.329 1.00 74.06 85 ALA A C 1
ATOM 672 O O . ALA A 1 85 ? 4.077 0.296 -20.705 1.00 74.06 85 ALA A O 1
ATOM 673 N N . VAL A 1 86 ? 6.180 1.100 -20.724 1.00 72.06 86 VAL A N 1
ATOM 674 C CA . VAL A 1 86 ? 6.447 0.982 -19.277 1.00 72.06 86 VAL A CA 1
ATOM 675 C C . VAL A 1 86 ? 5.937 2.200 -18.488 1.00 72.06 86 VAL A C 1
ATOM 677 O O . VAL A 1 86 ? 6.014 2.247 -17.257 1.00 72.06 86 VAL A O 1
ATOM 680 N N . TYR A 1 87 ? 5.342 3.179 -19.170 1.00 74.56 87 TYR A N 1
ATOM 681 C CA . TYR A 1 87 ? 4.815 4.380 -18.544 1.00 74.56 87 TYR A CA 1
ATOM 682 C C . TYR A 1 87 ? 3.727 4.047 -17.512 1.00 74.56 87 TYR A C 1
ATOM 684 O O . TYR A 1 87 ? 2.641 3.572 -17.838 1.00 74.56 87 TYR A O 1
ATOM 692 N N . ILE A 1 88 ? 4.021 4.292 -16.233 1.00 68.69 88 ILE A N 1
ATOM 693 C CA . ILE A 1 88 ? 3.264 3.687 -15.126 1.00 68.69 88 ILE A CA 1
ATOM 694 C C . ILE A 1 88 ? 1.998 4.456 -14.720 1.00 68.69 88 ILE A C 1
ATOM 696 O O . ILE A 1 88 ? 1.129 3.919 -14.031 1.00 68.69 88 ILE A O 1
ATOM 700 N N . ILE A 1 89 ? 1.872 5.708 -15.167 1.00 72.06 89 ILE A N 1
ATOM 701 C CA . ILE A 1 89 ? 0.755 6.614 -14.856 1.00 72.06 89 ILE A CA 1
ATOM 702 C C . ILE A 1 89 ? -0.616 6.040 -15.280 1.00 72.06 89 ILE A C 1
ATOM 704 O O . ILE A 1 89 ? -1.514 5.979 -14.431 1.00 72.06 89 ILE A O 1
ATOM 708 N N . PRO A 1 90 ? -0.821 5.573 -16.530 1.00 75.44 90 PRO A N 1
ATOM 709 C CA . PRO A 1 90 ? -2.097 4.982 -16.940 1.00 75.44 90 PRO A CA 1
ATOM 710 C C . PRO A 1 90 ? -2.441 3.709 -16.153 1.00 75.44 90 PRO A C 1
ATOM 712 O O . PRO A 1 90 ? -3.590 3.520 -15.764 1.00 75.44 90 PRO A O 1
ATOM 715 N N . TYR A 1 91 ? -1.458 2.873 -15.814 1.00 74.12 91 TYR A N 1
ATOM 716 C CA . TYR A 1 91 ? -1.706 1.668 -15.014 1.00 74.12 91 TYR A CA 1
ATOM 717 C C . TYR A 1 91 ? -2.111 2.003 -13.573 1.00 74.12 91 TYR A C 1
ATOM 719 O O . TYR A 1 91 ? -3.049 1.417 -13.031 1.00 74.12 91 TYR A O 1
ATOM 727 N N . TYR A 1 92 ? -1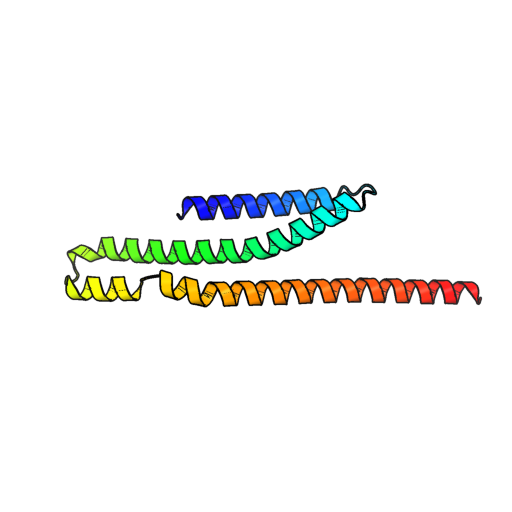.458 2.988 -12.953 1.00 73.06 92 TYR A N 1
ATOM 728 C CA . TYR A 1 92 ? -1.773 3.407 -11.587 1.00 73.06 92 TYR A CA 1
ATOM 729 C C . TYR A 1 92 ? -3.190 3.987 -11.461 1.00 73.06 92 TYR A C 1
ATOM 731 O O . TYR A 1 92 ? -3.905 3.683 -10.503 1.00 73.06 92 TYR A O 1
ATOM 739 N N . THR A 1 93 ? -3.620 4.789 -12.439 1.00 79.12 93 THR A N 1
ATOM 740 C CA . THR A 1 93 ? -4.950 5.426 -12.432 1.00 79.12 93 THR A CA 1
ATOM 741 C C . THR A 1 93 ? -6.097 4.427 -12.573 1.00 79.12 93 THR A C 1
ATOM 743 O O . THR A 1 93 ? -7.138 4.625 -11.949 1.00 79.12 93 THR A O 1
ATOM 746 N N . VAL A 1 94 ? -5.903 3.328 -13.307 1.00 80.62 94 VAL A N 1
ATOM 747 C CA . VAL A 1 94 ? -6.913 2.264 -13.442 1.00 80.62 94 VAL A CA 1
ATOM 748 C C . VAL A 1 94 ? -6.936 1.346 -12.218 1.00 80.62 94 VAL A C 1
ATOM 750 O O . VAL A 1 94 ? -8.011 0.967 -11.751 1.00 80.62 94 VAL A O 1
ATOM 753 N N . ILE A 1 95 ? -5.774 0.996 -11.658 1.00 80.00 95 ILE A N 1
ATOM 754 C CA . ILE A 1 95 ? -5.713 0.006 -10.571 1.00 80.00 95 ILE A CA 1
ATOM 755 C C . ILE A 1 95 ? -6.070 0.618 -9.207 1.00 80.00 95 ILE A C 1
ATOM 757 O O . ILE A 1 95 ? -6.703 -0.046 -8.384 1.00 80.00 95 ILE A O 1
ATOM 761 N N . SER A 1 96 ? -5.734 1.889 -8.968 1.00 77.94 96 SER A N 1
ATOM 762 C CA . SER A 1 96 ? -6.033 2.593 -7.711 1.00 77.94 96 SER A CA 1
ATOM 763 C C . S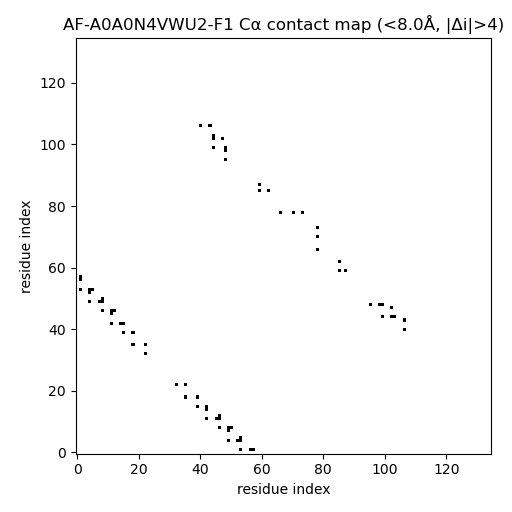ER A 1 96 ? -7.511 2.509 -7.270 1.00 77.94 96 SER A C 1
ATOM 765 O O . SER A 1 96 ? -7.767 2.035 -6.157 1.00 77.94 96 SER A O 1
ATOM 767 N N . PRO A 1 97 ? -8.514 2.865 -8.103 1.00 82.38 97 PRO A N 1
ATOM 768 C CA . PRO A 1 97 ? -9.919 2.785 -7.700 1.00 82.38 97 PRO A CA 1
ATOM 769 C C . PRO A 1 97 ? -10.380 1.346 -7.424 1.00 82.38 97 PRO A C 1
ATOM 771 O O . PRO A 1 97 ? -11.156 1.125 -6.492 1.00 82.38 97 PRO A O 1
ATOM 774 N N . ILE A 1 98 ? -9.864 0.359 -8.166 1.00 84.44 98 ILE A N 1
ATOM 775 C CA . ILE A 1 98 ? -10.164 -1.068 -7.949 1.00 84.44 98 ILE A CA 1
ATOM 776 C C . ILE A 1 98 ? -9.668 -1.503 -6.567 1.00 84.44 98 ILE A C 1
ATOM 778 O O . ILE A 1 98 ? -10.379 -2.183 -5.823 1.00 84.44 98 ILE A O 1
ATOM 782 N N . LEU A 1 99 ? -8.465 -1.070 -6.195 1.00 77.31 99 LEU A N 1
ATOM 783 C CA . LEU A 1 99 ? -7.837 -1.417 -4.925 1.00 77.31 99 LEU A CA 1
ATOM 784 C C . LEU A 1 99 ? -8.540 -0.774 -3.732 1.00 77.31 99 LEU A C 1
ATOM 786 O O . LEU A 1 99 ? -8.768 -1.432 -2.710 1.00 77.31 99 LEU A O 1
ATOM 790 N N . VAL A 1 100 ? -8.929 0.495 -3.870 1.00 79.94 100 VAL A N 1
ATOM 791 C CA . VAL A 1 100 ? -9.729 1.206 -2.865 1.00 79.94 100 VAL A CA 1
ATOM 792 C C . VAL A 1 100 ? -11.076 0.511 -2.682 1.00 79.94 100 VAL A C 1
ATOM 794 O O . VAL A 1 100 ? -11.457 0.204 -1.550 1.00 79.94 100 VAL A O 1
ATOM 797 N N . TRP A 1 101 ? -11.764 0.181 -3.777 1.00 84.12 101 TRP A N 1
ATOM 798 C CA . TRP A 1 101 ? -13.040 -0.529 -3.726 1.00 84.12 101 TRP A CA 1
ATOM 799 C C . TRP A 1 101 ? -12.920 -1.894 -3.039 1.00 84.12 101 TRP A C 1
ATOM 801 O O . TRP A 1 101 ? -13.691 -2.199 -2.122 1.00 84.12 101 TRP A O 1
ATOM 811 N N . PHE A 1 102 ? -11.914 -2.689 -3.415 1.00 80.12 102 PHE A N 1
ATOM 812 C CA . PHE A 1 102 ? -11.659 -3.995 -2.808 1.00 80.12 102 PHE A CA 1
ATOM 813 C C . PHE A 1 102 ? -11.390 -3.878 -1.303 1.00 80.12 102 PHE A C 1
ATOM 815 O O . PHE A 1 102 ? -11.975 -4.602 -0.494 1.00 80.12 102 PHE A O 1
ATOM 822 N N . THR A 1 103 ? -10.563 -2.910 -0.911 1.00 75.00 103 THR A N 1
ATOM 823 C CA . THR A 1 103 ? -10.202 -2.675 0.491 1.00 75.00 103 THR A CA 1
ATOM 824 C C . THR A 1 103 ? -11.405 -2.246 1.330 1.00 75.00 103 THR A C 1
ATOM 826 O O . THR A 1 103 ? -11.589 -2.732 2.451 1.00 75.00 103 THR A O 1
ATOM 829 N N . ILE A 1 104 ? -12.264 -1.375 0.791 1.00 78.12 104 ILE A N 1
ATOM 830 C CA . ILE A 1 104 ? -13.507 -0.961 1.455 1.00 78.12 104 ILE A CA 1
ATOM 831 C C . ILE A 1 104 ? -14.426 -2.168 1.646 1.00 78.12 104 ILE A C 1
ATOM 833 O O . ILE A 1 104 ? -14.908 -2.397 2.759 1.00 78.12 104 ILE A O 1
ATOM 837 N N . ARG A 1 105 ? -14.626 -2.976 0.599 1.00 81.06 105 ARG A N 1
ATOM 838 C CA . ARG A 1 105 ? -15.489 -4.163 0.656 1.00 81.06 105 ARG A CA 1
ATOM 839 C C . ARG A 1 105 ? -14.985 -5.175 1.686 1.00 81.06 105 ARG A C 1
ATOM 841 O O . ARG A 1 105 ? -15.765 -5.655 2.508 1.00 81.06 105 ARG A O 1
ATOM 848 N N . TRP A 1 106 ? -13.679 -5.431 1.711 1.00 73.94 106 TRP A N 1
ATOM 849 C CA . TRP A 1 106 ? -13.049 -6.301 2.706 1.00 73.94 106 TRP A CA 1
ATOM 850 C C . TRP A 1 106 ? -13.215 -5.760 4.135 1.00 73.94 106 TRP A C 1
ATOM 852 O O . TRP A 1 106 ? -13.547 -6.496 5.069 1.00 73.94 106 TRP A O 1
ATOM 862 N N . SER A 1 107 ? -13.023 -4.452 4.323 1.00 71.38 107 SER A N 1
ATOM 863 C CA . SER A 1 107 ? -13.205 -3.782 5.617 1.00 71.38 107 SER A CA 1
ATOM 864 C C . SER A 1 107 ? -14.648 -3.903 6.122 1.00 71.38 107 SER A C 1
ATOM 866 O O . SER A 1 107 ? -14.874 -4.200 7.300 1.00 71.38 107 SER A O 1
ATOM 868 N N . GLN A 1 108 ? -15.629 -3.742 5.230 1.00 76.25 108 GLN A N 1
ATOM 869 C CA . GLN A 1 108 ? -17.049 -3.907 5.543 1.00 76.25 108 GLN A CA 1
ATOM 870 C C . GLN A 1 108 ? -17.389 -5.348 5.934 1.00 76.25 108 GLN A C 1
ATOM 872 O O . GLN A 1 108 ? -18.043 -5.552 6.958 1.00 76.25 108 GLN A O 1
ATOM 877 N N . GLN A 1 109 ? -16.897 -6.343 5.190 1.00 77.75 109 GLN A N 1
ATOM 878 C CA . GLN A 1 109 ? -17.112 -7.758 5.518 1.00 77.75 109 GLN A CA 1
ATOM 879 C C . GLN A 1 109 ? -16.596 -8.093 6.919 1.00 77.75 109 GLN A C 1
ATOM 881 O O . GLN A 1 109 ? -17.303 -8.704 7.720 1.00 77.75 109 GLN A O 1
ATOM 886 N N . LEU A 1 110 ? -15.403 -7.614 7.272 1.00 73.75 110 LEU A N 1
ATOM 887 C CA . LEU A 1 110 ? -14.845 -7.880 8.593 1.00 73.75 110 LEU A CA 1
ATOM 888 C C . LEU A 1 110 ? -15.621 -7.186 9.724 1.00 73.75 110 LEU A C 1
ATOM 890 O O . LEU A 1 110 ? -15.720 -7.728 10.829 1.00 73.75 110 LEU A O 1
ATOM 894 N N . LYS A 1 111 ? -16.173 -5.990 9.467 1.00 70.19 111 LYS A N 1
ATOM 895 C CA . LYS A 1 111 ? -17.074 -5.307 10.411 1.00 70.19 111 LYS A CA 1
ATOM 896 C C . LYS A 1 111 ? -18.346 -6.126 10.629 1.00 70.19 111 LYS A C 1
ATOM 898 O O . LYS A 1 111 ? -18.735 -6.314 11.780 1.00 70.19 111 LYS A O 1
ATOM 903 N N . GLN A 1 112 ? -18.942 -6.657 9.563 1.00 76.50 112 GLN A N 1
ATOM 904 C CA . GLN A 1 112 ? -20.146 -7.485 9.656 1.00 76.50 112 GLN A CA 1
ATOM 905 C C . GLN A 1 112 ? -19.896 -8.791 10.418 1.00 76.50 112 GLN A C 1
ATOM 907 O O . GLN A 1 112 ? -20.680 -9.120 11.304 1.00 76.50 112 GLN A O 1
ATOM 912 N N . SER A 1 113 ? -18.790 -9.497 10.162 1.00 72.12 113 SER A N 1
ATOM 913 C CA . SER A 1 113 ? -18.469 -10.737 10.889 1.00 72.12 113 SER A CA 1
ATOM 914 C C . SER A 1 113 ? -18.247 -10.498 12.384 1.00 72.12 113 SER A C 1
ATOM 916 O O . SER A 1 113 ? -18.694 -11.285 13.213 1.00 72.12 113 SER A O 1
ATOM 918 N N . ARG A 1 114 ? -17.614 -9.377 12.759 1.00 71.06 114 ARG A N 1
ATOM 919 C CA . ARG A 1 114 ? -17.457 -9.004 14.176 1.00 71.06 114 ARG A CA 1
ATOM 920 C C . ARG A 1 114 ? -18.787 -8.665 14.838 1.00 71.06 114 ARG A C 1
ATOM 922 O O . ARG A 1 114 ? -19.006 -9.084 15.967 1.00 71.06 114 ARG A O 1
ATOM 929 N N . LEU A 1 115 ? -19.659 -7.922 14.153 1.00 73.31 115 LEU A N 1
ATOM 930 C CA . LEU A 1 115 ? -20.992 -7.600 14.672 1.00 73.31 115 LEU A CA 1
ATOM 931 C C . LEU A 1 115 ? -21.833 -8.865 14.854 1.00 73.31 115 LEU A C 1
ATOM 933 O O . LEU A 1 115 ? -22.434 -9.026 15.909 1.00 73.31 115 LEU A O 1
ATOM 937 N N . LYS A 1 116 ? -21.804 -9.788 13.885 1.00 74.94 116 LYS A N 1
ATOM 938 C CA . LYS A 1 116 ? -22.469 -11.094 14.001 1.00 74.94 116 LYS A CA 1
ATOM 939 C C . LYS A 1 116 ? -21.958 -11.894 15.199 1.00 74.94 116 LYS A C 1
ATOM 941 O O . LYS A 1 116 ? -22.769 -12.423 15.945 1.00 74.94 116 LYS A O 1
ATOM 946 N N . ASN A 1 117 ? -20.642 -11.931 15.422 1.00 74.50 117 ASN A N 1
ATOM 947 C CA . ASN A 1 117 ? -20.074 -12.635 16.573 1.00 74.50 117 ASN A CA 1
ATOM 948 C C . ASN A 1 117 ? -20.503 -12.012 17.905 1.00 74.50 117 ASN A C 1
ATOM 950 O O . ASN A 1 117 ? -20.864 -12.750 18.812 1.00 74.50 117 ASN A O 1
ATOM 954 N N . ILE A 1 118 ? -20.507 -10.678 18.015 1.00 75.31 118 ILE A N 1
ATOM 955 C CA . ILE A 1 118 ? -20.960 -9.997 19.236 1.00 75.31 118 ILE A CA 1
ATOM 956 C C . ILE A 1 118 ? -22.441 -10.289 19.476 1.00 75.31 118 ILE A C 1
ATOM 958 O O . ILE A 1 118 ? -22.770 -10.747 20.557 1.00 75.31 118 ILE A O 1
ATOM 962 N N . VAL A 1 119 ? -23.306 -10.097 18.472 1.00 76.69 119 VAL A N 1
ATOM 963 C CA . VAL A 1 119 ? -24.757 -10.339 18.587 1.00 76.69 119 VAL A CA 1
ATOM 964 C C . VAL A 1 119 ? -25.063 -11.790 18.959 1.00 76.69 119 VAL A C 1
ATOM 966 O O . VAL A 1 119 ? -25.880 -12.022 19.846 1.00 76.69 119 VAL A O 1
ATOM 969 N N . ASN A 1 120 ? -24.390 -12.764 18.337 1.00 76.75 120 ASN A N 1
ATOM 970 C CA . ASN A 1 120 ? -24.555 -14.169 18.708 1.00 76.75 120 ASN A CA 1
ATOM 971 C C . ASN A 1 120 ? -24.133 -14.412 20.159 1.00 76.75 120 ASN A C 1
ATOM 973 O O . ASN A 1 120 ? -24.844 -15.093 20.890 1.00 76.75 120 ASN A O 1
ATOM 977 N N . GLN A 1 121 ? -23.015 -13.836 20.596 1.00 74.25 121 GLN A N 1
ATOM 978 C CA . GLN A 1 121 ? -22.511 -14.038 21.948 1.00 74.25 121 GLN A CA 1
ATOM 979 C C . GLN A 1 121 ? -23.426 -13.410 23.007 1.00 74.25 121 GLN A C 1
ATOM 981 O O . GLN A 1 121 ? -23.753 -14.085 23.979 1.00 74.25 121 GLN A O 1
ATOM 986 N N . THR A 1 122 ? -23.94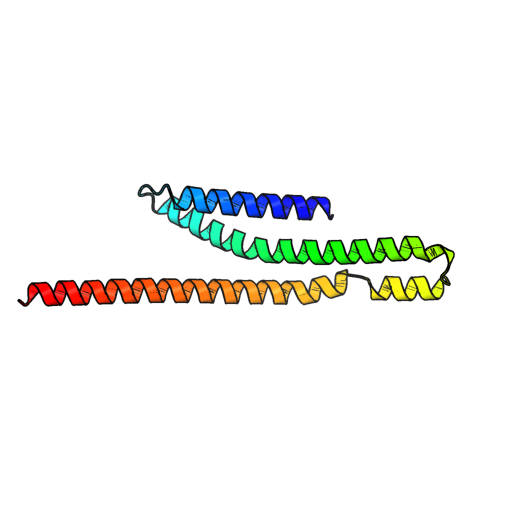6 -12.197 22.780 1.00 72.19 122 THR A N 1
ATOM 987 C CA . THR A 1 122 ? -24.971 -11.621 23.664 1.00 72.19 122 THR A CA 1
ATOM 988 C C . THR A 1 122 ? -26.255 -12.440 23.644 1.00 72.19 122 THR A C 1
ATOM 990 O O . THR A 1 122 ? -26.844 -12.642 24.696 1.00 72.19 122 THR A O 1
ATOM 993 N N . SER A 1 123 ? -26.698 -12.939 22.484 1.00 71.69 123 SER A N 1
ATOM 994 C CA . SER A 1 123 ? -27.920 -13.755 22.409 1.00 71.69 123 SER A CA 1
ATOM 995 C C . SER A 1 123 ? -27.815 -15.044 23.229 1.00 71.69 123 SER A C 1
ATOM 997 O O . SER A 1 123 ? -28.774 -15.411 23.901 1.00 71.69 123 SER A O 1
ATOM 999 N N . ILE A 1 124 ? -26.640 -15.682 23.233 1.00 72.12 124 ILE A N 1
ATOM 1000 C CA . ILE A 1 124 ? -26.364 -16.880 24.032 1.00 72.12 124 ILE A CA 1
ATOM 1001 C C . ILE A 1 124 ? -26.369 -16.533 25.526 1.00 72.12 124 ILE A C 1
ATOM 1003 O O . ILE A 1 124 ? -26.978 -17.260 26.306 1.00 72.12 124 ILE A O 1
ATOM 1007 N N . ASP A 1 125 ? -25.768 -15.406 25.921 1.00 74.94 125 ASP A N 1
ATOM 1008 C CA . ASP A 1 125 ? -25.799 -14.934 27.313 1.00 74.94 125 ASP A CA 1
ATOM 1009 C C . ASP A 1 125 ? -27.221 -14.602 27.785 1.00 74.94 125 ASP A C 1
ATOM 1011 O O . ASP A 1 125 ? -27.617 -15.030 28.866 1.00 74.94 125 ASP A O 1
ATOM 1015 N N . TYR A 1 126 ? -28.030 -13.911 26.973 1.00 71.56 126 TYR A N 1
ATOM 1016 C CA . TYR A 1 126 ? -29.428 -13.629 27.318 1.00 71.56 126 TYR A CA 1
ATOM 1017 C C . TYR A 1 126 ? -30.245 -14.913 27.483 1.00 71.56 126 TYR A C 1
ATOM 1019 O O . TYR A 1 126 ? -31.010 -15.029 28.438 1.00 71.56 126 TYR A O 1
ATOM 1027 N N . PHE A 1 127 ? -30.057 -15.890 26.592 1.00 72.06 127 PHE A N 1
ATOM 1028 C CA . PHE A 1 127 ? -30.712 -17.193 26.703 1.00 72.06 127 PHE A CA 1
ATOM 1029 C C . PHE A 1 127 ? -30.282 -17.955 27.960 1.00 72.06 127 PHE A C 1
ATOM 1031 O O . PHE A 1 127 ? -31.121 -18.578 28.607 1.00 72.06 127 PHE A O 1
ATOM 1038 N N . ASN A 1 128 ? -29.002 -17.892 28.332 1.00 73.75 128 ASN A N 1
ATOM 1039 C CA . ASN A 1 128 ? -28.492 -18.553 29.532 1.00 73.75 128 ASN A CA 1
ATOM 1040 C C . ASN A 1 128 ? -29.029 -17.905 30.814 1.00 73.75 128 ASN A C 1
ATOM 1042 O O . ASN A 1 128 ? -29.543 -18.618 31.670 1.00 73.75 128 ASN A O 1
ATOM 1046 N N . VAL A 1 129 ? -29.002 -16.573 30.910 1.00 76.19 129 VAL A N 1
ATOM 1047 C CA . VAL A 1 129 ? -29.547 -15.828 32.061 1.00 76.19 129 VAL A CA 1
ATOM 1048 C C . VAL A 1 129 ? -31.051 -16.063 32.205 1.00 76.19 129 VAL A C 1
ATOM 1050 O O . VAL A 1 129 ? -31.562 -16.260 33.306 1.00 76.19 129 VAL A O 1
ATOM 1053 N N . GLN A 1 130 ? -31.781 -16.090 31.088 1.00 71.12 130 GLN A N 1
ATOM 1054 C CA . GLN A 1 130 ? -33.206 -16.393 31.110 1.00 71.12 130 GLN A CA 1
ATOM 1055 C C . GLN A 1 130 ? -33.469 -17.856 31.481 1.00 71.12 130 GLN A C 1
ATOM 1057 O O . GLN A 1 130 ? -34.455 -18.127 32.139 1.00 71.12 130 GLN A O 1
ATOM 1062 N N . LYS A 1 131 ? -32.600 -18.808 31.141 1.00 77.31 131 LYS A N 1
ATOM 1063 C CA . LYS A 1 131 ? -32.744 -20.203 31.585 1.00 77.31 131 LYS A CA 1
ATOM 1064 C C . LYS A 1 131 ? -32.508 -20.370 33.092 1.00 77.31 131 LYS A C 1
ATOM 1066 O O . LYS A 1 131 ? -33.163 -21.197 33.715 1.00 77.31 131 LYS A O 1
ATOM 1071 N N . GLU A 1 132 ? -31.601 -19.582 33.660 1.00 77.19 132 GLU A N 1
ATOM 1072 C CA . GLU A 1 132 ? -31.241 -19.610 35.083 1.00 77.19 132 GLU A CA 1
ATOM 1073 C C . GLU A 1 132 ? -32.344 -19.036 35.987 1.00 77.19 132 GLU A C 1
ATOM 1075 O O . GLU A 1 132 ? -32.544 -19.528 37.087 1.00 77.19 132 GLU A O 1
ATOM 1080 N N . MET A 1 133 ? -33.108 -18.042 35.516 1.00 72.88 133 MET A N 1
ATOM 1081 C CA . MET A 1 133 ? -34.215 -17.443 36.284 1.00 72.88 133 MET A CA 1
ATOM 1082 C C . MET A 1 133 ? -35.488 -18.306 36.366 1.00 72.88 133 MET A C 1
ATOM 1084 O O . MET A 1 133 ? -36.391 -17.975 37.131 1.00 72.88 133 MET A O 1
ATOM 1088 N N . TRP A 1 134 ? -35.607 -19.355 35.546 1.00 68.44 134 TRP A N 1
ATOM 1089 C CA . TRP A 1 134 ? -36.809 -20.202 35.457 1.00 68.44 134 TRP A CA 1
ATOM 1090 C C . TRP A 1 134 ? -36.632 -21.581 36.114 1.00 68.44 134 TRP A C 1
ATOM 1092 O O . TRP A 1 134 ? -37.533 -22.417 36.021 1.00 68.44 134 TRP A O 1
ATOM 1102 N N . HIS A 1 135 ? -35.490 -21.812 36.762 1.00 47.59 135 HIS A N 1
ATOM 1103 C CA . HIS A 1 135 ? -35.189 -22.981 37.588 1.00 47.59 135 HIS A CA 1
ATOM 1104 C C . HIS A 1 135 ? -35.071 -22.572 39.056 1.00 47.59 135 HIS A C 1
ATOM 1106 O O . HIS A 1 135 ? -35.446 -23.412 39.904 1.00 47.59 135 HIS A O 1
#

Secondary structure (DSSP, 8-state):
-HHHHHHHHHHHHHHHHHHHHHHHS--S-HHHHHHHHHHHHHHHHHHHHHHHHHHHHHHHHHHHHHHHHHGGGS-HHHHHHHHHHT-HHHHHHHHHHHHHHHHHHHHHHHHHHHHHHHHHHHHHHHHHHHHHTT-

Organism: Haemonchus placei (NCBI:txid6290)